Protein AF-A0A7C7ZK77-F1 (afdb_monomer)

pLDDT: mean 92.32, std 12.86, range [49.34, 98.81]

Sequence (73 aa):
MATRGVYFRWKLEVALRDFVANDNNERDHESLDNVTPADVDFGRQDEVLTERAKIKRLTMKKRKRAYLAARAA

Secondary structure (DSSP, 8-state):
---HHHHHHHHHHHHHHHHHHHHHHT--BGGGTTB-HHHHHTT-HHHHHHHHHHHHHHHHHHHHHHHHHHHH-

Radius of gyration: 22.36 Å; Cα contacts (8 Å, |Δi|>4): 33; chains: 1; bounding box: 46×20×67 Å

Structure (mmCIF, N/CA/C/O backbone):
data_AF-A0A7C7ZK77-F1
#
_entry.id   AF-A0A7C7ZK77-F1
#
loop_
_atom_site.group_PDB
_atom_site.id
_atom_site.type_symbol
_atom_site.label_atom_id
_atom_site.label_alt_id
_atom_site.label_comp_id
_atom_site.label_asym_id
_atom_site.label_entity_id
_atom_site.label_seq_id
_atom_site.pdbx_PDB_ins_code
_atom_site.Cartn_x
_atom_site.Cartn_y
_atom_site.Cartn_z
_atom_site.occupancy
_atom_site.B_iso_or_equiv
_atom_site.auth_seq_id
_atom_site.auth_comp_id
_atom_site.auth_asym_id
_atom_site.auth_atom_id
_atom_site.pdbx_PDB_model_num
ATOM 1 N N . MET A 1 1 ? -11.621 9.911 46.261 1.00 49.34 1 MET A N 1
ATOM 2 C CA . MET A 1 1 ? -10.686 8.798 45.977 1.00 49.34 1 MET A CA 1
ATOM 3 C C . MET A 1 1 ? -11.246 7.990 44.817 1.00 49.34 1 MET A C 1
ATOM 5 O O . MET A 1 1 ? -12.287 7.370 44.984 1.00 49.34 1 MET A O 1
ATOM 9 N N . ALA A 1 2 ? -10.631 8.047 43.634 1.00 52.28 2 ALA A N 1
ATOM 10 C CA . ALA A 1 2 ? -11.054 7.217 42.507 1.00 52.28 2 ALA A CA 1
ATOM 11 C C . ALA A 1 2 ? -10.632 5.763 42.773 1.00 52.28 2 ALA A C 1
ATOM 13 O O . ALA A 1 2 ? -9.450 5.468 42.943 1.00 52.28 2 ALA A O 1
ATOM 14 N N . THR A 1 3 ? -11.605 4.861 42.862 1.00 52.78 3 THR A N 1
ATOM 15 C CA . THR A 1 3 ? -11.386 3.419 42.996 1.00 52.78 3 THR A CA 1
ATOM 16 C C . THR A 1 3 ? -10.676 2.894 41.743 1.00 52.78 3 THR A C 1
ATOM 18 O O . THR A 1 3 ? -11.072 3.202 40.618 1.00 52.78 3 THR A O 1
ATOM 21 N N . ARG A 1 4 ? -9.610 2.095 41.926 1.00 57.91 4 ARG A N 1
ATOM 22 C CA . ARG A 1 4 ? -8.737 1.543 40.860 1.00 57.91 4 ARG A CA 1
ATOM 23 C C . ARG A 1 4 ? -9.484 0.994 39.632 1.00 57.91 4 ARG A C 1
ATOM 25 O O . ARG A 1 4 ? -8.948 1.064 38.533 1.00 57.91 4 ARG A O 1
ATOM 32 N N . GLY A 1 5 ? -10.708 0.489 39.800 1.00 59.69 5 GLY A N 1
ATOM 33 C CA . GLY A 1 5 ? -11.527 -0.057 38.712 1.00 59.69 5 GLY A CA 1
ATOM 34 C C . GLY A 1 5 ? -11.994 0.968 37.669 1.00 59.69 5 GLY A C 1
ATOM 35 O O . GLY A 1 5 ? -12.052 0.638 36.488 1.00 59.69 5 GLY A O 1
ATOM 36 N N . VAL A 1 6 ? -12.272 2.219 38.060 1.00 60.69 6 VAL A N 1
ATOM 37 C CA . VAL A 1 6 ? -12.690 3.273 37.111 1.00 60.69 6 VAL A CA 1
ATOM 38 C C . VAL A 1 6 ? -11.494 3.748 36.287 1.00 60.69 6 VAL A C 1
ATOM 40 O O . VAL A 1 6 ? -11.605 3.941 35.080 1.00 60.69 6 VAL A O 1
ATOM 43 N N . TYR A 1 7 ? -10.321 3.849 36.923 1.00 59.72 7 TYR A N 1
ATOM 44 C CA . TYR A 1 7 ? -9.087 4.294 36.274 1.00 59.72 7 TYR A CA 1
ATOM 45 C C . TYR A 1 7 ? -8.556 3.301 35.224 1.00 59.72 7 TYR A C 1
ATOM 47 O O . TYR A 1 7 ? -7.815 3.683 34.323 1.00 59.72 7 TYR A O 1
ATOM 55 N N . PHE A 1 8 ? -8.928 2.024 35.332 1.00 71.56 8 PHE A N 1
ATOM 56 C CA . PHE A 1 8 ? -8.513 0.985 34.389 1.00 71.56 8 PHE A CA 1
ATOM 57 C C . PHE A 1 8 ? -9.448 0.881 33.175 1.00 71.56 8 PHE A C 1
ATOM 59 O O . PHE A 1 8 ? -9.005 0.544 32.081 1.00 71.56 8 PHE A O 1
ATOM 66 N N . ARG A 1 9 ? -10.734 1.223 33.344 1.00 82.19 9 ARG A N 1
ATOM 67 C CA . ARG A 1 9 ? -11.740 1.105 32.280 1.00 82.19 9 ARG A CA 1
ATOM 68 C C . ARG A 1 9 ? -11.538 2.129 31.165 1.00 82.19 9 ARG A C 1
ATOM 70 O O . ARG A 1 9 ? -11.468 1.734 30.009 1.00 82.19 9 ARG A O 1
ATOM 77 N N . TRP A 1 10 ? -11.349 3.408 31.501 1.00 87.31 10 TRP A N 1
ATOM 78 C CA . TRP A 1 10 ? -11.127 4.446 30.483 1.00 87.31 10 TRP A CA 1
ATOM 79 C C . TRP A 1 10 ? -9.841 4.200 29.683 1.00 87.31 10 TRP A C 1
ATOM 81 O O . TRP A 1 10 ? -9.822 4.404 28.474 1.00 87.31 10 TRP A O 1
ATOM 91 N N . LYS A 1 11 ? -8.780 3.707 30.339 1.00 90.69 11 LYS A N 1
ATOM 92 C CA . LYS A 1 11 ? -7.515 3.364 29.673 1.00 90.69 11 LYS A CA 1
ATOM 93 C C . LYS A 1 11 ? -7.684 2.229 28.678 1.00 90.69 11 LYS A C 1
ATOM 95 O O . LYS A 1 11 ? -7.142 2.311 27.584 1.00 90.69 11 LYS A O 1
ATOM 100 N N . LEU A 1 12 ? -8.434 1.192 29.052 1.00 91.19 12 LEU A N 1
ATOM 101 C CA . LEU A 1 12 ? -8.730 0.086 28.150 1.00 91.19 12 LEU A CA 1
ATOM 102 C C . LEU A 1 12 ? -9.520 0.567 26.932 1.00 91.19 12 LEU A C 1
ATOM 104 O O . LEU A 1 12 ? -9.187 0.199 25.813 1.00 91.19 12 LEU A O 1
ATOM 108 N N . GLU A 1 13 ? -10.532 1.411 27.128 1.00 94.62 13 GLU A N 1
ATOM 109 C CA . GLU A 1 13 ? -11.306 1.934 26.001 1.00 94.62 13 GLU A CA 1
ATOM 110 C C . GLU A 1 13 ? -10.465 2.801 25.057 1.00 94.62 13 GLU A C 1
ATOM 112 O O . GLU A 1 13 ? -10.649 2.728 23.845 1.00 94.62 13 GLU A O 1
ATOM 117 N N . VAL A 1 14 ? -9.548 3.615 25.592 1.00 95.00 14 VAL A N 1
ATOM 118 C CA . VAL A 1 14 ? -8.594 4.381 24.774 1.00 95.00 14 VAL A CA 1
ATOM 119 C C . VAL A 1 14 ? -7.675 3.432 24.008 1.00 95.00 14 VAL A C 1
ATOM 121 O O . VAL A 1 14 ? -7.606 3.524 22.790 1.00 95.00 14 VAL A O 1
ATOM 124 N N . ALA A 1 15 ? -7.073 2.453 24.684 1.00 95.62 15 ALA A N 1
ATOM 125 C CA . ALA A 1 15 ? -6.184 1.489 24.039 1.00 95.62 15 ALA A CA 1
ATOM 126 C C . ALA A 1 15 ? -6.884 0.681 22.932 1.00 95.62 15 ALA A C 1
ATOM 128 O O . ALA A 1 15 ? -6.286 0.406 21.897 1.00 95.62 15 ALA A O 1
ATOM 129 N N . LEU A 1 16 ? -8.157 0.319 23.122 1.00 96.50 16 LEU A N 1
ATOM 130 C CA . LEU A 1 16 ? -8.952 -0.356 22.093 1.00 96.50 16 LEU A CA 1
ATOM 131 C C . LEU A 1 16 ? -9.257 0.560 20.906 1.00 96.50 16 LEU A C 1
ATOM 133 O O . LEU A 1 16 ? -9.198 0.104 19.767 1.00 96.50 16 LEU A O 1
ATOM 137 N N . ARG A 1 17 ? -9.567 1.839 21.150 1.00 97.00 17 ARG A N 1
ATOM 138 C CA . ARG A 1 17 ? -9.765 2.821 20.075 1.00 97.00 17 ARG A CA 1
ATOM 139 C C . ARG A 1 17 ? -8.493 3.002 19.249 1.00 97.00 17 ARG A C 1
ATOM 141 O O . ARG A 1 17 ? -8.574 2.949 18.026 1.00 97.00 17 ARG A O 1
ATOM 148 N N . ASP A 1 18 ? -7.346 3.128 19.908 1.00 97.75 18 ASP A N 1
ATOM 149 C CA . ASP A 1 18 ? -6.047 3.268 19.242 1.00 97.75 18 ASP A CA 1
ATOM 150 C C . ASP A 1 18 ? -5.698 2.011 18.435 1.00 97.75 18 ASP A C 1
ATOM 152 O O . ASP A 1 18 ? -5.268 2.101 17.286 1.00 97.75 18 ASP A O 1
ATOM 156 N N . PHE A 1 19 ? -5.954 0.827 19.003 1.00 97.19 19 PHE A N 1
ATOM 157 C CA . PHE A 1 19 ? -5.753 -0.447 18.317 1.00 97.19 19 PHE A CA 1
ATOM 158 C C . PHE A 1 19 ? -6.592 -0.544 17.037 1.00 97.19 19 PHE A C 1
ATOM 160 O O . PHE A 1 19 ? -6.044 -0.828 15.976 1.00 97.19 19 PHE A O 1
ATOM 167 N N . VAL A 1 20 ? -7.899 -0.272 17.119 1.00 97.50 20 VAL A N 1
ATOM 168 C CA . VAL A 1 20 ? -8.805 -0.333 15.959 1.00 97.50 20 VAL A CA 1
ATOM 169 C C . VAL A 1 20 ? -8.421 0.702 14.903 1.00 97.50 20 VAL A C 1
ATOM 171 O O . VAL A 1 20 ? -8.444 0.397 13.713 1.00 97.50 20 VAL A O 1
ATOM 174 N N . ALA A 1 21 ? -8.048 1.916 15.316 1.00 98.19 21 ALA A N 1
ATOM 175 C CA . ALA A 1 21 ? -7.616 2.957 14.390 1.00 98.19 21 ALA A CA 1
ATOM 176 C C . ALA A 1 21 ? -6.372 2.523 13.601 1.00 98.19 21 ALA A C 1
ATOM 178 O O . ALA A 1 21 ? -6.376 2.604 12.372 1.00 98.19 21 ALA A O 1
ATOM 179 N N . ASN A 1 22 ? -5.358 2.001 14.294 1.00 97.94 22 ASN A N 1
ATOM 180 C CA . ASN A 1 22 ? -4.124 1.526 13.676 1.00 97.94 22 ASN A CA 1
ATOM 181 C C . ASN A 1 22 ? -4.365 0.312 12.763 1.00 97.94 22 ASN A C 1
ATOM 183 O O . ASN A 1 22 ? -3.901 0.289 11.625 1.00 97.94 22 ASN A O 1
ATOM 187 N N . ASP A 1 23 ? -5.095 -0.700 13.241 1.00 97.06 23 ASP A N 1
ATOM 188 C CA . ASP A 1 23 ? -5.288 -1.952 12.497 1.00 97.06 23 ASP A CA 1
ATOM 189 C C . ASP A 1 23 ? -6.095 -1.748 11.204 1.00 97.06 23 ASP A C 1
ATOM 191 O O . ASP A 1 23 ? -5.811 -2.394 10.197 1.00 97.06 23 ASP A O 1
ATOM 195 N N . ASN A 1 24 ? -7.035 -0.795 11.206 1.00 97.81 24 ASN A N 1
ATOM 196 C CA . ASN A 1 24 ? -7.860 -0.488 10.038 1.00 97.81 24 ASN A CA 1
ATOM 197 C C . ASN A 1 24 ? -7.199 0.466 9.035 1.00 97.81 24 ASN A C 1
ATOM 199 O O . ASN A 1 24 ? -7.500 0.370 7.848 1.00 97.81 24 ASN A O 1
ATOM 203 N N . ASN A 1 25 ? -6.367 1.411 9.484 1.00 97.56 25 ASN A N 1
ATOM 204 C CA . ASN A 1 25 ? -5.907 2.512 8.622 1.00 97.56 25 ASN A CA 1
ATOM 205 C C . ASN A 1 25 ? -4.404 2.511 8.337 1.00 97.56 25 ASN A C 1
ATOM 207 O O . ASN A 1 25 ? -3.985 3.103 7.348 1.00 97.56 25 ASN A O 1
ATOM 211 N N . GLU A 1 26 ? -3.590 1.895 9.191 1.00 96.62 26 GLU A N 1
ATOM 212 C CA . GLU A 1 26 ? -2.126 1.970 9.085 1.00 96.62 26 GLU A CA 1
ATOM 213 C C . GLU A 1 26 ? -1.499 0.616 8.768 1.00 96.62 26 GLU A C 1
ATOM 215 O O . GLU A 1 26 ? -0.448 0.541 8.128 1.00 96.62 26 GLU A O 1
ATOM 220 N N . ARG A 1 27 ? -2.133 -0.467 9.220 1.00 96.81 27 ARG A N 1
ATOM 221 C CA . ARG A 1 27 ? -1.607 -1.812 9.049 1.00 96.81 27 ARG A CA 1
ATOM 222 C C . ARG A 1 27 ? -2.118 -2.447 7.762 1.00 96.81 27 ARG A C 1
ATOM 224 O O . ARG A 1 27 ? -3.312 -2.674 7.593 1.00 96.81 27 ARG A O 1
ATOM 231 N N . ASP A 1 28 ? -1.183 -2.803 6.893 1.00 96.69 28 ASP A N 1
ATOM 232 C CA . ASP A 1 28 ? -1.436 -3.692 5.764 1.00 96.69 28 ASP A CA 1
ATOM 233 C C . ASP A 1 28 ? -1.663 -5.131 6.265 1.00 96.69 28 ASP A C 1
ATOM 235 O O . ASP A 1 28 ? -0.965 -5.598 7.172 1.00 96.69 28 ASP A O 1
ATOM 239 N N . HIS A 1 29 ? -2.604 -5.859 5.653 1.00 96.81 29 HIS A N 1
ATOM 240 C CA . HIS A 1 29 ? -2.879 -7.260 6.004 1.00 96.81 29 HIS A CA 1
ATOM 241 C C . HIS A 1 29 ? -2.566 -8.194 4.842 1.00 96.81 29 HIS A C 1
ATOM 243 O O . HIS A 1 29 ? -3.042 -7.996 3.726 1.00 96.81 29 HIS A O 1
ATOM 249 N N . GLU A 1 30 ? -1.804 -9.257 5.104 1.00 96.69 30 GLU A N 1
ATOM 250 C CA . GLU A 1 30 ? -1.393 -10.223 4.075 1.00 96.69 30 GLU A CA 1
ATOM 251 C C . GLU A 1 30 ? -2.585 -10.915 3.400 1.00 96.69 30 GLU A C 1
ATOM 253 O O . GLU A 1 30 ? -2.557 -11.149 2.195 1.00 96.69 30 GLU A O 1
ATOM 258 N N . SER A 1 31 ? -3.660 -11.184 4.148 1.00 96.12 31 SER A N 1
ATOM 259 C CA . SER A 1 31 ? -4.910 -11.745 3.615 1.00 96.12 31 SER A CA 1
ATOM 260 C C . SER A 1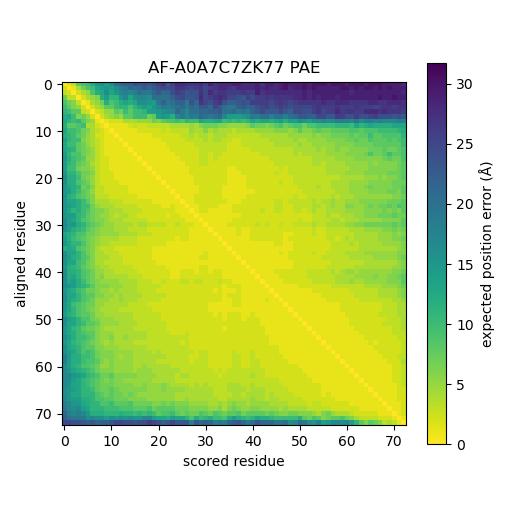 31 ? -5.650 -10.806 2.655 1.00 96.12 31 SER A C 1
ATOM 262 O O . SER A 1 31 ? -6.538 -11.260 1.940 1.00 96.12 31 SER A O 1
ATOM 264 N N . LEU A 1 32 ? -5.292 -9.519 2.642 1.00 96.69 32 LEU A N 1
ATOM 265 C CA . LEU A 1 32 ? -5.838 -8.473 1.775 1.00 96.69 32 LEU A CA 1
ATOM 266 C C . LEU A 1 32 ? -4.805 -8.010 0.736 1.00 96.69 32 LEU A C 1
ATOM 268 O O . LEU A 1 32 ? -4.807 -6.852 0.327 1.00 96.69 32 LEU A O 1
ATOM 272 N N . ASP A 1 33 ? -3.868 -8.879 0.350 1.00 97.12 33 ASP A N 1
ATOM 273 C CA . ASP A 1 33 ? -2.760 -8.547 -0.556 1.00 97.12 33 ASP A CA 1
ATOM 274 C C . ASP A 1 33 ? -1.897 -7.369 -0.064 1.00 97.12 33 ASP A C 1
ATOM 276 O O . ASP A 1 33 ? -1.350 -6.580 -0.845 1.00 97.12 33 ASP A O 1
ATOM 280 N N . ASN A 1 34 ? -1.734 -7.273 1.258 1.00 97.31 34 ASN A N 1
ATOM 281 C CA . ASN A 1 34 ? -1.053 -6.177 1.946 1.00 97.31 34 ASN A CA 1
ATOM 282 C C . ASN A 1 34 ? -1.700 -4.814 1.672 1.00 97.31 34 ASN A C 1
ATOM 284 O O . ASN A 1 34 ? -1.001 -3.828 1.443 1.00 97.31 34 ASN A O 1
ATOM 288 N N . VAL A 1 35 ? -3.027 -4.766 1.640 1.00 97.94 35 VAL A N 1
ATOM 289 C CA . VAL A 1 35 ? -3.814 -3.529 1.629 1.00 97.94 35 VAL A CA 1
ATOM 290 C C . VAL A 1 35 ? -4.433 -3.331 3.016 1.00 97.94 35 VAL A C 1
ATOM 292 O O . VAL A 1 35 ? -4.630 -4.299 3.760 1.00 97.94 35 VAL A O 1
ATOM 295 N N . THR A 1 36 ? -4.696 -2.079 3.394 1.00 98.19 36 THR A N 1
ATOM 296 C CA . THR A 1 36 ? -5.359 -1.766 4.666 1.00 98.19 36 THR A CA 1
ATOM 297 C C . THR A 1 36 ? -6.845 -2.147 4.613 1.00 98.19 36 THR A C 1
ATOM 299 O O . THR A 1 36 ? -7.462 -2.066 3.545 1.00 98.19 36 THR A O 1
ATOM 302 N N . PRO A 1 37 ? -7.476 -2.524 5.741 1.00 98.38 37 PRO A N 1
ATOM 303 C CA . PRO A 1 37 ? -8.904 -2.819 5.768 1.00 98.38 37 PRO A CA 1
ATOM 304 C C . PRO A 1 37 ? -9.745 -1.616 5.339 1.00 98.38 37 PRO A C 1
ATOM 306 O O . PRO A 1 37 ? -10.732 -1.793 4.632 1.00 98.38 37 PRO A O 1
ATOM 309 N N . ALA A 1 38 ? -9.329 -0.394 5.695 1.00 98.31 38 ALA A N 1
ATOM 310 C CA . ALA A 1 38 ? -9.986 0.826 5.245 1.00 98.31 38 ALA A CA 1
ATOM 311 C C . ALA A 1 38 ? -9.980 0.945 3.715 1.00 98.31 38 ALA A C 1
ATOM 313 O O . ALA A 1 38 ? -11.018 1.214 3.121 1.00 98.31 38 ALA A O 1
ATOM 314 N N . ASP A 1 39 ? -8.848 0.724 3.044 1.00 98.25 39 ASP A N 1
ATOM 315 C CA . ASP A 1 39 ? -8.800 0.786 1.577 1.00 98.25 39 ASP A CA 1
ATOM 316 C C . ASP A 1 39 ? -9.677 -0.279 0.908 1.00 98.25 39 ASP A C 1
ATOM 318 O O . ASP A 1 39 ? -10.226 -0.019 -0.163 1.00 98.25 39 ASP A O 1
ATOM 322 N N . VAL A 1 40 ? -9.849 -1.448 1.530 1.00 97.56 40 VAL A N 1
ATOM 323 C CA . VAL A 1 40 ? -10.790 -2.471 1.051 1.00 97.56 40 VAL A CA 1
ATOM 324 C C . VAL A 1 40 ? -12.239 -2.019 1.246 1.00 97.56 40 VAL A C 1
ATOM 326 O O . VAL A 1 40 ? -13.008 -2.041 0.287 1.00 97.56 40 VAL A O 1
ATOM 329 N N . ASP A 1 41 ? -12.602 -1.551 2.442 1.00 97.69 41 ASP A N 1
ATOM 330 C CA . ASP A 1 41 ? -13.961 -1.089 2.769 1.00 97.69 41 ASP A CA 1
ATOM 331 C C . ASP A 1 41 ? -14.393 0.107 1.902 1.00 97.69 41 ASP A C 1
ATOM 333 O O . ASP A 1 41 ? -15.511 0.162 1.393 1.00 97.69 41 ASP A O 1
ATOM 337 N N . PHE A 1 42 ? -13.467 1.030 1.628 1.00 98.06 42 PHE A N 1
ATOM 338 C CA . PHE A 1 42 ? -13.694 2.160 0.724 1.00 98.06 42 PHE A CA 1
ATOM 339 C C . PHE A 1 42 ? -13.569 1.806 -0.770 1.00 98.06 42 PHE A C 1
ATOM 341 O O . PHE A 1 42 ? -13.686 2.701 -1.610 1.00 98.06 42 PHE A O 1
ATOM 348 N N . GLY A 1 43 ? -13.311 0.542 -1.127 1.00 97.38 43 GLY A N 1
ATOM 349 C CA . GLY A 1 43 ? -13.230 0.082 -2.518 1.00 97.38 43 GLY A CA 1
ATOM 350 C C . GLY A 1 43 ? -12.011 0.589 -3.302 1.00 97.38 43 GLY A C 1
ATOM 351 O O . GLY A 1 43 ? -12.029 0.596 -4.530 1.00 97.38 43 GLY A O 1
ATOM 352 N N . ARG A 1 44 ? -10.945 1.021 -2.618 1.00 98.06 44 ARG A N 1
ATOM 353 C CA . ARG A 1 44 ? -9.697 1.537 -3.217 1.00 98.06 44 ARG A CA 1
ATOM 354 C C . ARG A 1 44 ? -8.649 0.457 -3.502 1.00 98.06 44 ARG A C 1
ATOM 356 O O . ARG A 1 44 ? -7.594 0.762 -4.058 1.00 98.06 44 ARG A O 1
ATOM 363 N N . GLN A 1 45 ? -8.917 -0.798 -3.139 1.00 97.56 45 GLN A N 1
ATOM 364 C CA . GLN A 1 45 ? -7.967 -1.909 -3.267 1.00 97.56 45 GLN A CA 1
ATOM 365 C C . GLN A 1 45 ? -7.379 -2.036 -4.685 1.00 97.56 45 GLN A C 1
ATOM 367 O O . GLN A 1 45 ? -6.157 -2.091 -4.843 1.00 97.56 45 GLN A O 1
ATOM 372 N N . ASP A 1 46 ? -8.222 -2.017 -5.718 1.00 97.94 46 ASP A N 1
ATOM 373 C CA . ASP A 1 46 ? -7.782 -2.196 -7.107 1.00 97.94 46 ASP A CA 1
ATOM 374 C C . ASP A 1 46 ? -6.863 -1.066 -7.590 1.00 97.94 46 ASP A C 1
ATOM 376 O O . ASP A 1 46 ? -5.885 -1.315 -8.304 1.00 97.94 46 ASP A O 1
ATOM 380 N N . GLU A 1 47 ? -7.133 0.176 -7.178 1.00 98.25 47 GLU A N 1
ATOM 381 C CA . GLU A 1 47 ? -6.298 1.337 -7.498 1.00 98.25 47 GLU A CA 1
ATOM 382 C C . GLU A 1 47 ? -4.900 1.182 -6.883 1.00 98.25 47 GLU A C 1
ATOM 384 O O . GLU A 1 47 ? -3.884 1.296 -7.582 1.00 98.25 47 GLU A O 1
ATOM 389 N N . VAL A 1 48 ? -4.846 0.831 -5.593 1.00 97.56 48 VAL A N 1
ATOM 390 C CA . VAL A 1 48 ? -3.595 0.611 -4.854 1.00 97.56 48 VAL A CA 1
ATOM 391 C C . VAL A 1 48 ? 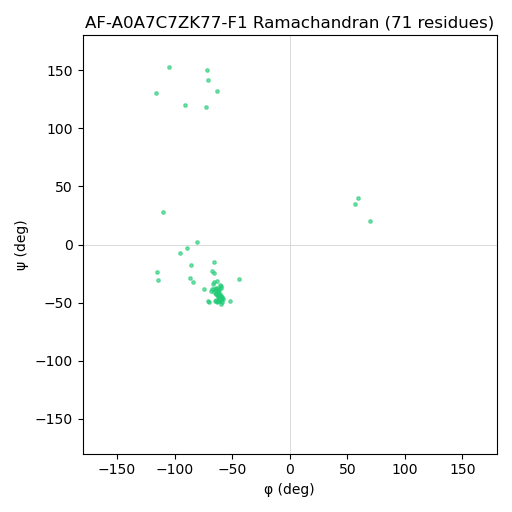-2.766 -0.496 -5.507 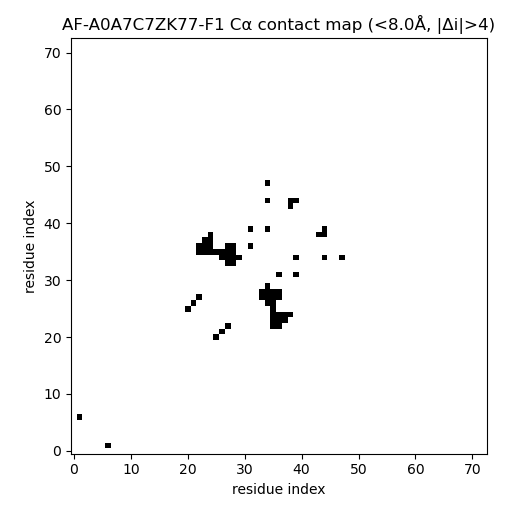1.00 97.56 48 VAL A C 1
ATOM 393 O O . VAL A 1 48 ? -1.570 -0.316 -5.774 1.00 97.56 48 VAL A O 1
ATOM 396 N N . LEU A 1 49 ? -3.383 -1.642 -5.802 1.00 98.06 49 LEU A N 1
ATOM 397 C CA . LEU A 1 49 ? -2.692 -2.783 -6.403 1.00 98.06 49 LEU A CA 1
ATOM 398 C C . LEU A 1 49 ? -2.205 -2.475 -7.826 1.00 98.06 49 LEU A C 1
ATOM 400 O O . LEU A 1 49 ? -1.081 -2.845 -8.191 1.00 98.06 49 LEU A O 1
ATOM 404 N N . THR A 1 50 ? -2.992 -1.737 -8.610 1.00 98.50 50 THR A N 1
ATOM 405 C CA . THR A 1 50 ? -2.632 -1.343 -9.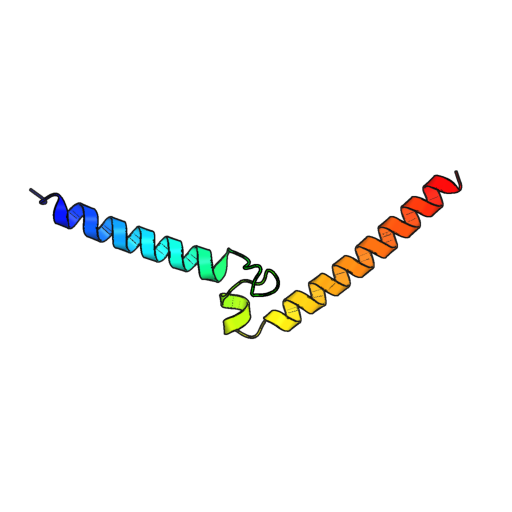978 1.00 98.50 50 THR A CA 1
ATOM 406 C C . THR A 1 50 ? -1.405 -0.430 -10.000 1.00 98.50 50 THR A C 1
ATOM 408 O O . THR A 1 50 ? -0.443 -0.690 -10.740 1.00 98.50 50 THR A O 1
ATOM 411 N N . GLU A 1 51 ? -1.374 0.606 -9.160 1.00 98.50 51 GLU A N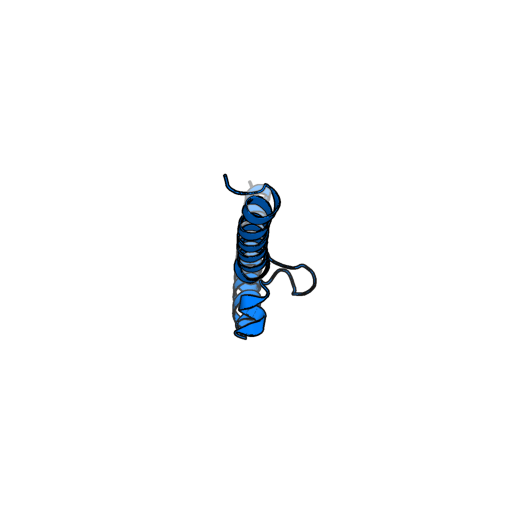 1
ATOM 412 C CA . GLU A 1 51 ? -0.223 1.510 -9.097 1.00 98.50 51 GLU A CA 1
ATOM 413 C C . GLU A 1 51 ? 1.024 0.806 -8.535 1.00 98.50 51 GLU A C 1
ATOM 415 O O . GLU A 1 51 ? 2.122 0.957 -9.088 1.00 98.50 51 GLU A O 1
A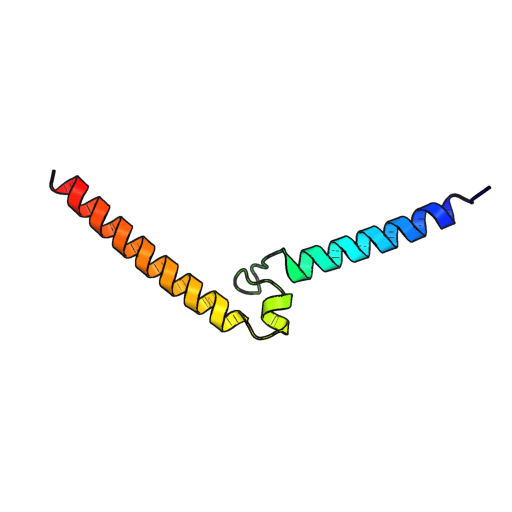TOM 420 N N . ARG A 1 52 ? 0.876 -0.076 -7.533 1.00 98.19 52 ARG A N 1
ATOM 421 C CA . ARG A 1 52 ? 1.983 -0.921 -7.040 1.00 98.19 52 ARG A CA 1
ATOM 422 C C . ARG A 1 52 ? 2.562 -1.806 -8.151 1.00 98.19 52 ARG A C 1
ATOM 424 O O . ARG A 1 52 ? 3.787 -1.864 -8.324 1.00 98.19 52 ARG A O 1
ATOM 431 N N . ALA A 1 53 ? 1.719 -2.457 -8.955 1.00 98.44 53 ALA A N 1
ATOM 432 C CA . ALA A 1 53 ? 2.160 -3.297 -10.071 1.00 98.44 53 ALA A CA 1
ATOM 433 C C . ALA A 1 53 ? 2.935 -2.495 -11.134 1.00 98.44 53 ALA A C 1
ATOM 435 O O . ALA A 1 53 ? 3.992 -2.926 -11.619 1.00 98.44 53 ALA A O 1
ATOM 436 N N . LYS A 1 54 ? 2.461 -1.290 -11.460 1.00 98.75 54 LYS A N 1
ATOM 437 C CA . LYS A 1 54 ? 3.133 -0.358 -12.374 1.00 98.75 54 LYS A CA 1
ATOM 438 C C . LYS A 1 54 ? 4.509 0.061 -11.849 1.00 98.75 54 LYS A C 1
ATOM 440 O O . LYS A 1 54 ? 5.488 -0.035 -12.598 1.00 98.75 54 LYS A O 1
ATOM 445 N N . ILE A 1 55 ? 4.617 0.448 -10.576 1.00 98.69 55 ILE A N 1
ATOM 446 C CA . ILE A 1 55 ? 5.894 0.812 -9.935 1.00 98.69 55 ILE A CA 1
ATOM 447 C C . ILE A 1 55 ? 6.869 -0.371 -9.949 1.00 98.69 55 ILE A C 1
ATOM 449 O O . ILE A 1 55 ? 8.037 -0.212 -10.328 1.00 98.69 55 ILE A O 1
ATOM 453 N N . LYS A 1 56 ? 6.398 -1.578 -9.608 1.00 98.56 56 LYS A N 1
ATOM 454 C CA . LYS A 1 56 ? 7.210 -2.805 -9.631 1.00 98.56 56 LYS A CA 1
ATOM 455 C C . LYS A 1 56 ? 7.778 -3.063 -11.026 1.00 98.56 56 LYS A C 1
ATOM 457 O O . LYS A 1 56 ? 8.985 -3.270 -11.173 1.00 98.56 56 LYS A O 1
ATOM 462 N N . ARG A 1 57 ? 6.949 -2.969 -12.069 1.00 98.75 57 ARG A N 1
ATOM 463 C CA . ARG A 1 57 ? 7.375 -3.141 -13.469 1.00 98.75 57 ARG A CA 1
ATOM 464 C C . ARG A 1 57 ? 8.445 -2.125 -13.879 1.00 98.75 57 ARG A C 1
ATOM 466 O O . ARG A 1 57 ? 9.459 -2.506 -14.470 1.00 98.75 57 ARG A O 1
ATOM 473 N N . LEU A 1 58 ? 8.247 -0.844 -13.560 1.00 98.81 58 LEU A N 1
ATOM 474 C CA . LEU A 1 58 ? 9.211 0.218 -13.875 1.00 98.81 58 LEU A CA 1
ATOM 475 C C . LEU A 1 58 ? 10.549 -0.002 -13.159 1.00 98.81 58 LEU A C 1
ATOM 477 O O . LEU A 1 58 ? 11.612 0.080 -13.786 1.00 98.81 58 LEU A O 1
ATOM 481 N N . THR A 1 59 ? 10.496 -0.360 -11.876 1.00 98.75 59 THR A N 1
ATOM 482 C CA . THR A 1 59 ? 11.676 -0.664 -11.059 1.00 98.75 59 THR A CA 1
ATOM 483 C C . THR A 1 59 ? 12.458 -1.844 -11.629 1.00 98.75 59 THR A C 1
ATOM 485 O O . THR A 1 59 ? 13.670 -1.740 -11.833 1.00 98.75 59 THR A O 1
ATOM 488 N N . MET A 1 60 ? 11.785 -2.942 -11.981 1.00 98.75 60 MET A N 1
ATOM 489 C CA . MET A 1 60 ? 12.441 -4.111 -12.577 1.00 98.75 60 MET A CA 1
ATOM 490 C C . MET A 1 60 ? 13.091 -3.787 -13.929 1.00 98.75 60 MET A C 1
ATOM 492 O O . MET A 1 60 ? 14.230 -4.191 -14.174 1.00 98.75 60 MET A O 1
ATOM 496 N N . LYS A 1 61 ? 12.440 -2.981 -14.782 1.00 98.75 61 LYS A N 1
ATOM 497 C CA . LYS A 1 61 ? 13.032 -2.517 -16.051 1.00 98.75 61 LYS A CA 1
ATOM 498 C C . LYS A 1 61 ? 14.280 -1.660 -15.820 1.00 98.75 61 LYS A C 1
ATOM 500 O O . LYS A 1 61 ? 15.264 -1.801 -16.547 1.00 98.75 61 LYS A O 1
ATOM 505 N N . LYS A 1 62 ? 14.266 -0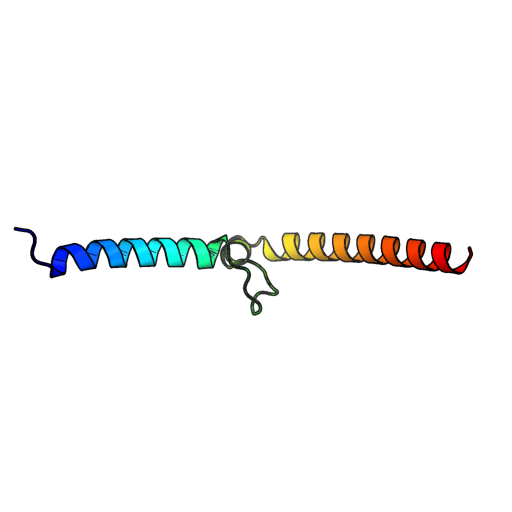.771 -14.819 1.00 98.69 62 LYS A N 1
ATOM 506 C CA . LYS A 1 62 ? 15.441 0.035 -14.440 1.00 98.69 62 LYS A CA 1
ATOM 507 C C . LYS A 1 62 ? 16.588 -0.860 -13.964 1.00 98.69 62 LYS A C 1
ATOM 509 O O . LYS A 1 62 ? 17.694 -0.725 -14.481 1.00 98.69 62 LYS A O 1
ATOM 514 N N . ARG A 1 63 ? 16.312 -1.812 -13.067 1.00 98.56 63 ARG A N 1
ATOM 515 C CA . ARG A 1 63 ? 17.309 -2.766 -12.550 1.00 98.56 63 ARG A CA 1
ATOM 516 C C . ARG A 1 63 ? 17.928 -3.611 -13.663 1.00 98.56 63 ARG A C 1
ATOM 518 O O . ARG A 1 63 ? 19.146 -3.723 -13.719 1.00 98.56 63 ARG A O 1
ATOM 525 N N . LYS A 1 64 ? 17.118 -4.127 -14.596 1.00 98.50 64 LYS A N 1
ATOM 526 C CA . LYS A 1 64 ? 17.614 -4.893 -15.752 1.00 98.50 64 LYS A CA 1
ATOM 527 C C . LYS A 1 64 ? 18.576 -4.072 -16.616 1.00 98.50 64 LYS A C 1
ATOM 529 O O . LYS A 1 64 ? 19.632 -4.573 -16.981 1.00 98.50 64 LYS A O 1
ATOM 534 N N . ARG A 1 65 ? 18.234 -2.814 -16.924 1.00 98.44 65 ARG A N 1
ATOM 535 C CA . ARG A 1 65 ? 19.113 -1.922 -17.703 1.00 98.44 65 ARG A CA 1
ATOM 536 C C . ARG A 1 65 ? 20.441 -1.663 -16.992 1.00 98.44 65 ARG A C 1
ATOM 538 O O . ARG A 1 65 ? 21.480 -1.796 -17.623 1.00 98.44 65 ARG A O 1
ATOM 545 N N . ALA A 1 66 ? 20.400 -1.347 -15.696 1.00 98.38 66 ALA A N 1
ATOM 546 C CA . ALA A 1 66 ? 21.606 -1.116 -14.901 1.00 98.38 66 ALA A CA 1
ATOM 547 C C . ALA A 1 66 ? 22.515 -2.354 -14.864 1.00 98.38 66 ALA A C 1
ATOM 549 O O . ALA A 1 66 ? 23.718 -2.239 -15.064 1.00 98.38 66 ALA A O 1
ATOM 550 N N . TYR A 1 67 ? 21.930 -3.542 -14.689 1.00 98.19 67 TYR A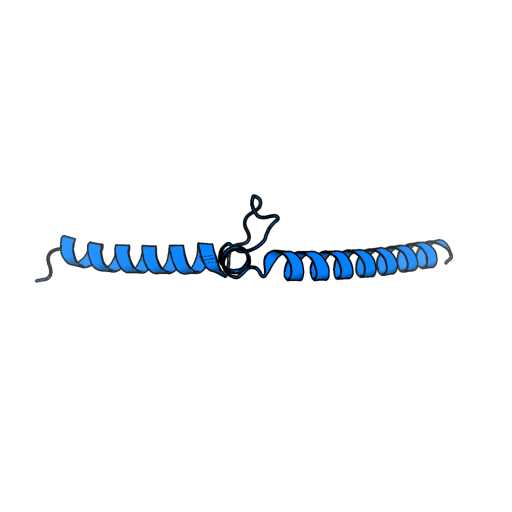 N 1
ATOM 551 C CA . TYR A 1 67 ? 22.670 -4.803 -14.710 1.00 98.19 67 TYR A CA 1
ATOM 552 C C . TYR A 1 67 ? 23.362 -5.067 -16.057 1.00 98.19 67 TYR A C 1
ATOM 554 O O . TYR A 1 67 ? 24.527 -5.450 -16.081 1.00 98.19 67 TYR A O 1
ATOM 562 N N . LEU A 1 68 ? 22.666 -4.850 -17.179 1.00 98.38 68 LEU A N 1
ATOM 563 C CA . LEU A 1 68 ? 23.252 -5.039 -18.510 1.00 98.38 68 LEU A CA 1
ATOM 564 C C . LEU A 1 68 ? 24.378 -4.039 -18.790 1.00 98.38 68 LEU A C 1
ATOM 566 O O . LEU A 1 68 ? 25.407 -4.437 -19.322 1.00 98.38 68 LEU A O 1
ATOM 570 N N . ALA A 1 69 ? 24.204 -2.774 -18.397 1.00 97.81 69 ALA A N 1
ATOM 571 C CA . ALA A 1 69 ? 25.245 -1.758 -18.533 1.00 97.81 69 ALA A CA 1
ATOM 572 C C . ALA A 1 69 ? 26.498 -2.122 -17.721 1.00 97.81 69 ALA A C 1
ATOM 574 O O . ALA A 1 69 ? 27.601 -2.050 -18.246 1.00 97.81 69 ALA A O 1
ATOM 575 N N . ALA A 1 70 ? 26.324 -2.593 -16.482 1.00 97.62 70 ALA A N 1
ATOM 576 C CA . ALA A 1 70 ? 27.431 -3.024 -15.629 1.00 97.62 70 ALA A CA 1
ATOM 577 C C . ALA A 1 70 ? 28.169 -4.269 -16.152 1.00 97.62 70 ALA A C 1
ATOM 579 O O . ALA A 1 70 ? 29.324 -4.467 -15.810 1.00 97.62 70 ALA A O 1
ATOM 580 N N . ARG A 1 71 ? 27.515 -5.120 -16.956 1.00 95.50 71 ARG A N 1
ATOM 581 C CA . ARG A 1 71 ? 28.147 -6.294 -17.587 1.00 95.50 71 ARG A CA 1
ATOM 582 C C . ARG A 1 71 ? 28.849 -5.998 -18.907 1.00 95.50 71 ARG A C 1
ATOM 584 O O . ARG A 1 71 ? 29.572 -6.861 -19.391 1.00 95.50 71 ARG A O 1
ATOM 591 N N . ALA A 1 72 ? 28.541 -4.863 -19.525 1.00 88.69 72 ALA A N 1
ATOM 592 C CA . ALA A 1 72 ? 29.122 -4.444 -20.794 1.00 88.69 72 ALA A CA 1
ATOM 593 C C . ALA A 1 72 ? 30.331 -3.505 -20.615 1.00 88.69 72 ALA A C 1
ATOM 595 O O . ALA A 1 72 ? 30.966 -3.166 -21.610 1.00 88.69 72 ALA A O 1
ATOM 596 N N . ALA A 1 73 ? 30.601 -3.077 -19.378 1.00 71.75 73 ALA A N 1
ATOM 597 C CA . ALA A 1 73 ? 31.793 -2.343 -18.961 1.00 71.75 73 ALA A CA 1
ATOM 598 C C . ALA A 1 73 ? 32.861 -3.318 -18.451 1.00 71.75 73 ALA A C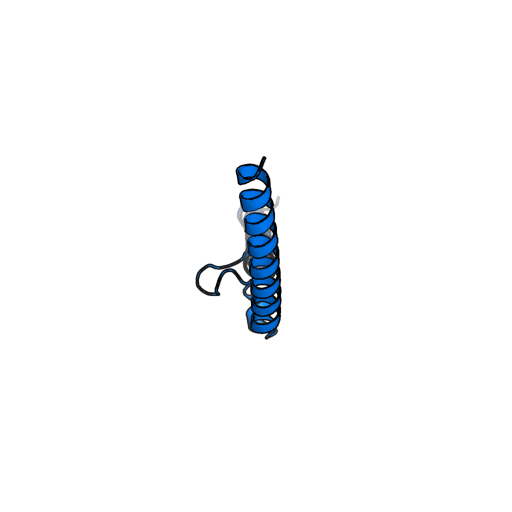 1
ATOM 600 O O . ALA A 1 73 ? 34.055 -3.018 -18.661 1.00 71.75 73 ALA A O 1
#

Foldseek 3Di:
DDDPVVVVVVVVVVVVVVVVCCQQPPFQDVVLVRDHVVCVVVVVSVVVVVVVVVVVVVVVVVVVVVVVVVVVD

Solvent-accessible surface area (backbone atoms only — not comparable to full-atom values): 4170 Å² total; per-residue (Å²): 133,86,58,70,68,63,68,50,49,61,51,50,54,49,53,50,51,53,49,53,52,40,54,32,67,70,36,57,34,72,96,56,81,53,37,26,52,45,39,50,77,71,66,42,47,66,60,55,53,51,53,50,52,52,53,52,53,52,50,51,54,51,52,52,51,54,54,53,54,67,72,74,108

Mean predicted aligned error: 6.07 Å